Protein AF-A0A183HKM1-F1 (afdb_monomer_lite)

Sequence (120 aa):
MVFGRLPSFLNDASTDVKKMFRVIMYNRTMNYDVKKQELSKLAEQILNKKQLTDFKRYLEERERREREFKEKVNNLSPAAKEAYEKLQRLKAERAKIMEEMTDDVRKELRQLFRKSKKRE

Organism: NCBI:txid387005

Radius of gyration: 18.63 Å; chains: 1; bounding box: 37×46×39 Å

pLDDT: mean 86.29, std 12.67, range [30.11, 97.12]

Secondary structure (DSSP, 8-state):
---PPPPGGGTTS-HHHHHHHHHHHH-SSS-HHHHHHHHHHHHHHH--HHHHHHHHHHHHHHHHHHHHHHHHHHTS-HHHHHHHHHHHHHHHHHHHHHHHS-HHHHHHHHHHTS------

Foldseek 3Di:
DPPPPQQPLCPPPDPVLSVLLCCLVVPPVDDDVVSVVVNLVSCVVPGDPVSNVSVVVVVVVVVVVVVVVVVVLVPDDPVVVVVVVVVVVVVVVVVVVLVPDDPVVVVVVVVVPPPPPPPD

Structure (mmCIF, N/CA/C/O backbone):
data_AF-A0A183HKM1-F1
#
_entry.id   AF-A0A183HKM1-F1
#
loop_
_atom_site.group_PDB
_atom_site.id
_atom_site.type_symbol
_atom_site.label_atom_id
_atom_site.label_alt_id
_atom_site.label_comp_id
_atom_site.label_asym_id
_atom_site.label_entity_id
_atom_site.label_seq_id
_atom_site.pdbx_PDB_ins_code
_atom_site.Cartn_x
_atom_site.Cartn_y
_atom_site.Cartn_z
_atom_site.occupancy
_atom_site.B_iso_or_equiv
_atom_site.auth_seq_id
_atom_site.auth_comp_id
_atom_site.auth_asym_id
_atom_site.auth_atom_id
_atom_site.pdbx_PDB_model_num
ATOM 1 N N . MET A 1 1 ? 0.020 -15.406 -0.049 1.00 33.03 1 MET A N 1
ATOM 2 C CA . MET A 1 1 ? 0.011 -13.936 0.100 1.00 33.03 1 MET A CA 1
ATOM 3 C C . MET A 1 1 ? 0.561 -13.636 1.473 1.00 33.03 1 MET A C 1
ATOM 5 O O . MET A 1 1 ? -0.024 -14.096 2.443 1.00 33.03 1 MET A O 1
ATOM 9 N N . VAL A 1 2 ? 1.699 -12.949 1.560 1.00 30.11 2 VAL A N 1
ATOM 10 C CA . VAL A 1 2 ? 2.136 -12.374 2.835 1.00 30.11 2 VAL A CA 1
ATOM 11 C C . VAL A 1 2 ? 1.148 -11.247 3.103 1.00 30.11 2 VAL A C 1
ATOM 13 O O . VAL A 1 2 ? 1.205 -10.210 2.446 1.00 30.11 2 VAL A O 1
ATOM 16 N N . PHE A 1 3 ? 0.149 -11.499 3.946 1.00 41.25 3 PHE A N 1
ATOM 17 C CA . PHE A 1 3 ? -0.706 -10.434 4.450 1.00 41.25 3 PHE A CA 1
ATOM 18 C C . PHE A 1 3 ? 0.238 -9.457 5.149 1.00 41.25 3 PHE A C 1
ATOM 20 O O . PHE A 1 3 ? 0.842 -9.809 6.161 1.00 41.25 3 PHE A O 1
ATOM 27 N N . GLY A 1 4 ? 0.471 -8.293 4.537 1.00 55.88 4 GLY A N 1
ATOM 28 C CA . GLY A 1 4 ? 1.331 -7.273 5.126 1.00 55.88 4 GLY A CA 1
ATOM 29 C C . GLY A 1 4 ? 0.870 -6.995 6.553 1.00 55.88 4 GLY A C 1
ATOM 30 O O . GLY A 1 4 ? -0.333 -7.039 6.827 1.00 55.88 4 GLY A O 1
ATOM 31 N N . ARG A 1 5 ? 1.821 -6.759 7.467 1.00 67.19 5 ARG A N 1
ATOM 32 C CA . ARG A 1 5 ? 1.490 -6.328 8.831 1.00 67.19 5 ARG A CA 1
ATOM 33 C C . ARG A 1 5 ? 0.466 -5.194 8.745 1.00 67.19 5 ARG A C 1
ATOM 35 O O . ARG A 1 5 ? 0.651 -4.255 7.968 1.00 67.19 5 ARG A O 1
ATOM 42 N N . LEU A 1 6 ? -0.618 -5.325 9.511 1.00 76.62 6 LEU A N 1
ATOM 43 C CA . LEU A 1 6 ? -1.596 -4.254 9.672 1.00 76.62 6 LEU A CA 1
ATOM 44 C C . LEU A 1 6 ? -0.866 -2.986 10.149 1.00 76.62 6 LEU A C 1
ATOM 46 O O . LEU A 1 6 ? 0.093 -3.103 10.917 1.00 76.62 6 LEU A O 1
ATOM 50 N N . PRO A 1 7 ? -1.287 -1.792 9.703 1.00 85.25 7 PRO A N 1
ATOM 51 C CA . PRO A 1 7 ? -0.760 -0.544 10.237 1.00 85.25 7 PRO A CA 1
ATOM 52 C C . PRO A 1 7 ? -0.893 -0.478 11.760 1.00 85.25 7 PRO A C 1
ATOM 54 O O . PRO A 1 7 ? -1.878 -0.957 12.323 1.00 85.25 7 PRO A O 1
ATOM 57 N N . SER A 1 8 ? 0.083 0.147 12.415 1.00 86.56 8 SER A N 1
ATOM 58 C CA . SER A 1 8 ? 0.186 0.193 13.878 1.00 86.56 8 SER A CA 1
ATOM 59 C C . SER A 1 8 ? -1.032 0.815 14.563 1.00 86.56 8 SER A C 1
ATOM 61 O O . SER A 1 8 ? -1.413 0.349 15.633 1.00 86.56 8 SER A O 1
ATOM 63 N N . PHE A 1 9 ? -1.696 1.788 13.925 1.00 90.25 9 PHE A N 1
ATOM 64 C CA . PHE A 1 9 ? -2.914 2.423 14.451 1.00 90.25 9 PHE A CA 1
ATOM 65 C C . PHE A 1 9 ? -4.092 1.444 14.625 1.00 90.25 9 PHE A C 1
ATOM 67 O O . PHE A 1 9 ? -5.058 1.751 15.320 1.00 90.25 9 PHE A O 1
ATOM 74 N N . LEU A 1 10 ? -4.013 0.251 14.022 1.00 91.12 10 LEU A N 1
ATOM 75 C CA . LEU A 1 10 ? -5.004 -0.814 14.158 1.00 91.12 10 LEU A CA 1
ATOM 76 C C . LEU A 1 10 ? -4.576 -1.930 15.109 1.00 91.12 10 LEU A C 1
ATOM 78 O O . LEU A 1 10 ? -5.333 -2.884 15.241 1.00 91.12 10 LEU A O 1
ATOM 82 N N . ASN A 1 11 ? -3.411 -1.877 15.760 1.00 87.19 11 ASN A N 1
ATOM 83 C CA . ASN A 1 11 ? -2.940 -2.987 16.603 1.00 87.19 11 ASN A CA 1
ATOM 84 C C . ASN A 1 11 ? -3.968 -3.362 17.685 1.00 87.19 11 ASN A C 1
ATOM 86 O O . ASN A 1 11 ? -4.377 -4.526 17.765 1.00 87.19 11 ASN A O 1
ATOM 90 N N . ASP A 1 12 ? -4.475 -2.349 18.389 1.00 86.44 12 ASP A N 1
ATOM 91 C CA . ASP A 1 12 ? -5.423 -2.483 19.503 1.00 86.44 12 ASP A CA 1
ATOM 92 C C . ASP A 1 12 ? -6.899 -2.466 19.049 1.00 86.44 12 ASP A C 1
ATOM 94 O O . ASP A 1 12 ? -7.812 -2.500 19.868 1.00 86.44 12 ASP A O 1
ATOM 98 N N . ALA A 1 13 ? -7.165 -2.388 17.740 1.00 88.19 13 ALA A N 1
ATOM 99 C CA . ALA A 1 13 ? -8.528 -2.359 17.213 1.00 88.19 13 ALA A CA 1
ATOM 100 C C . ALA A 1 13 ? -9.179 -3.756 17.215 1.00 88.19 13 ALA A C 1
ATOM 102 O O . ALA A 1 13 ? -8.498 -4.782 17.071 1.00 88.19 13 ALA A O 1
ATOM 103 N N . SER A 1 14 ? -10.511 -3.797 17.311 1.00 90.88 14 SER A N 1
ATOM 104 C CA . SER A 1 14 ? -11.275 -5.043 17.196 1.00 90.88 14 SER A CA 1
ATOM 105 C C . SER A 1 14 ? -11.095 -5.684 15.814 1.00 90.88 14 SER A C 1
ATOM 107 O O . SER A 1 14 ? -10.710 -5.034 14.834 1.00 90.88 14 SER A O 1
ATOM 109 N N . THR A 1 15 ? -11.370 -6.985 15.714 1.00 89.25 15 THR A N 1
ATOM 110 C CA . THR A 1 15 ? -11.265 -7.711 14.440 1.00 89.25 15 THR A CA 1
ATOM 111 C C . THR A 1 15 ? -12.179 -7.118 13.366 1.00 89.25 15 THR A C 1
ATOM 113 O O . THR A 1 15 ? -11.787 -7.078 12.199 1.00 89.25 15 THR A O 1
ATOM 116 N N . ASP A 1 16 ? -13.350 -6.609 13.742 1.00 91.31 16 ASP A N 1
ATOM 117 C CA . ASP A 1 16 ? -14.296 -6.022 12.791 1.00 91.31 16 ASP A CA 1
ATOM 118 C C . ASP A 1 16 ? -13.820 -4.665 12.273 1.00 91.31 16 ASP A C 1
ATOM 120 O O . ASP A 1 16 ? -13.794 -4.457 11.060 1.00 91.31 16 ASP A O 1
ATOM 124 N N . VAL A 1 17 ? -13.288 -3.804 13.149 1.00 90.44 17 VAL A N 1
ATOM 125 C CA . VAL A 1 17 ? -12.633 -2.552 12.732 1.00 90.44 17 VAL A CA 1
ATOM 126 C C . VAL A 1 17 ? -11.464 -2.860 11.789 1.00 90.44 17 VAL A C 1
ATOM 128 O O . VAL A 1 17 ? -11.373 -2.302 10.696 1.00 90.44 17 VAL A O 1
ATOM 131 N N . LYS A 1 18 ? -10.603 -3.829 12.135 1.00 91.38 18 LYS A N 1
ATOM 132 C CA . LYS A 1 18 ? -9.500 -4.276 11.261 1.00 91.38 18 LYS A CA 1
ATOM 133 C C . LYS A 1 18 ? -9.998 -4.733 9.886 1.00 91.38 18 LYS A C 1
ATOM 135 O O . LYS A 1 18 ? -9.346 -4.441 8.882 1.00 91.38 18 LYS A O 1
ATOM 140 N N . LYS A 1 19 ? -11.121 -5.457 9.813 1.00 91.00 19 LYS A N 1
ATOM 141 C CA . LYS A 1 19 ? -11.721 -5.894 8.541 1.00 91.00 19 LYS A CA 1
ATOM 142 C C . LYS A 1 19 ? -12.200 -4.705 7.707 1.00 91.00 19 LYS A C 1
ATOM 144 O O . LYS A 1 19 ? -11.870 -4.670 6.525 1.00 91.00 19 LYS A O 1
ATOM 149 N N . MET A 1 20 ? -12.888 -3.729 8.305 1.00 91.75 20 MET A N 1
ATOM 150 C CA . MET A 1 20 ? -13.370 -2.531 7.599 1.00 91.75 20 MET A CA 1
ATOM 151 C C . MET A 1 20 ? -12.223 -1.789 6.901 1.00 91.75 20 MET A C 1
ATOM 153 O O . MET A 1 20 ? -12.263 -1.564 5.692 1.00 91.75 20 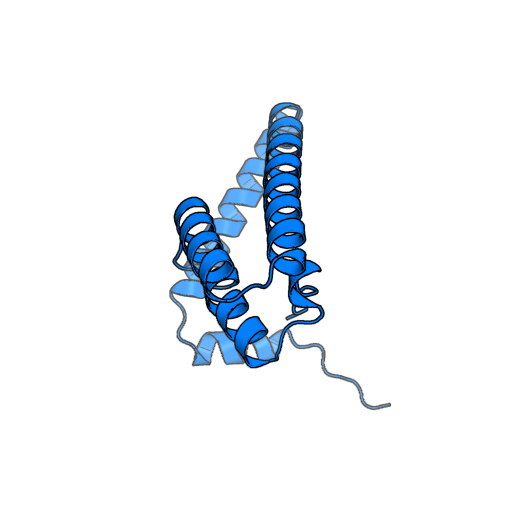MET A O 1
ATOM 157 N N . PHE A 1 21 ? -11.133 -1.520 7.626 1.00 91.94 21 PHE A N 1
ATOM 158 C CA . PHE A 1 21 ? -9.950 -0.879 7.046 1.00 91.94 21 PHE A CA 1
ATOM 159 C C . PHE A 1 21 ? -9.297 -1.722 5.943 1.00 91.94 21 PHE A C 1
ATOM 161 O O . PHE A 1 21 ? -8.868 -1.185 4.919 1.00 91.94 21 PHE A O 1
ATOM 168 N N . ARG A 1 22 ? -9.228 -3.050 6.112 1.00 89.31 22 ARG A N 1
ATOM 169 C CA . ARG A 1 22 ? -8.648 -3.947 5.100 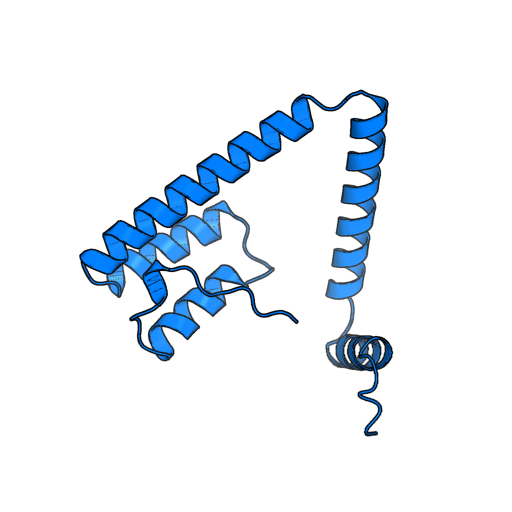1.00 89.31 22 ARG A CA 1
ATOM 170 C C . ARG A 1 22 ? -9.401 -3.901 3.779 1.00 89.31 22 ARG A C 1
ATOM 172 O O . ARG A 1 22 ? -8.743 -3.913 2.740 1.00 89.31 22 ARG A O 1
ATOM 179 N N . VAL A 1 23 ? -10.733 -3.857 3.813 1.00 90.50 23 VAL A N 1
ATOM 180 C CA . VAL A 1 23 ? -11.556 -3.790 2.596 1.00 90.50 23 VAL A CA 1
ATOM 181 C C . VAL A 1 23 ? -11.137 -2.589 1.751 1.00 90.50 23 VAL A C 1
ATOM 183 O O . VAL A 1 23 ? -10.854 -2.756 0.570 1.00 90.50 23 VAL A O 1
ATOM 186 N N . ILE A 1 24 ? -10.973 -1.417 2.368 1.00 90.56 24 ILE A N 1
ATOM 187 C CA . ILE A 1 24 ? -10.577 -0.191 1.663 1.00 90.56 24 ILE A CA 1
ATOM 188 C C . ILE A 1 24 ? -9.109 -0.259 1.207 1.00 90.56 24 ILE A C 1
ATOM 190 O O . ILE A 1 24 ? -8.795 -0.009 0.042 1.00 90.56 24 ILE A O 1
ATOM 194 N N . MET A 1 25 ? -8.186 -0.654 2.094 1.00 87.88 25 MET A N 1
ATOM 195 C CA . MET A 1 25 ? -6.748 -0.694 1.783 1.00 87.88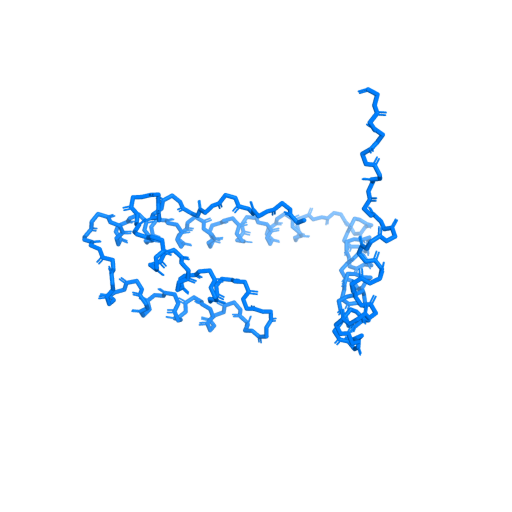 25 MET A CA 1
ATOM 196 C C . MET A 1 25 ? -6.420 -1.633 0.615 1.00 87.88 25 MET A C 1
ATOM 198 O O . MET A 1 25 ? -5.616 -1.289 -0.262 1.00 87.88 25 MET A O 1
ATOM 202 N N . TYR A 1 26 ? -7.044 -2.813 0.593 1.00 85.00 26 TYR A N 1
ATOM 203 C CA . TYR A 1 26 ? -6.779 -3.851 -0.401 1.00 85.00 26 TYR A CA 1
ATOM 204 C C . TYR A 1 26 ? -7.705 -3.804 -1.614 1.00 85.00 26 TYR A C 1
ATOM 206 O O . TYR A 1 26 ? -7.501 -4.600 -2.534 1.00 85.00 26 TYR A O 1
ATOM 214 N N . ASN A 1 27 ? -8.664 -2.873 -1.663 1.00 84.00 27 ASN A N 1
ATOM 215 C CA . ASN A 1 27 ? -9.495 -2.697 -2.843 1.00 84.00 27 ASN A CA 1
ATOM 216 C C . ASN A 1 27 ? -8.610 -2.360 -4.053 1.00 84.00 27 ASN A C 1
ATOM 218 O O . ASN A 1 27 ? -7.863 -1.387 -4.033 1.00 84.00 27 ASN A O 1
ATOM 222 N N . ARG A 1 28 ? -8.635 -3.185 -5.097 1.00 76.94 28 ARG A N 1
ATOM 223 C CA . ARG A 1 28 ? -7.767 -2.995 -6.268 1.00 76.94 28 ARG A CA 1
ATOM 224 C C . ARG A 1 28 ? -8.325 -1.997 -7.276 1.00 76.94 28 ARG A C 1
ATOM 226 O O . ARG A 1 28 ? -7.545 -1.494 -8.071 1.00 76.94 28 ARG A O 1
ATOM 233 N N . THR A 1 29 ? -9.620 -1.700 -7.216 1.00 79.69 29 THR A N 1
ATOM 234 C CA . THR A 1 29 ? -10.295 -0.814 -8.174 1.00 79.69 29 THR A CA 1
ATOM 235 C C . THR A 1 29 ? -10.219 0.658 -7.768 1.00 79.69 29 THR A C 1
ATOM 237 O O . THR A 1 29 ? -10.389 1.540 -8.601 1.00 79.69 29 THR A O 1
ATOM 240 N N . MET A 1 30 ? -9.926 0.949 -6.496 1.00 79.19 30 MET A N 1
ATOM 241 C CA . MET A 1 30 ? -9.819 2.320 -5.996 1.00 79.19 30 MET A CA 1
ATOM 242 C C . MET A 1 30 ? -8.416 2.893 -6.215 1.00 79.19 30 MET A C 1
ATOM 244 O O . MET A 1 30 ? -7.411 2.271 -5.845 1.00 79.19 30 MET A O 1
ATOM 248 N N . ASN A 1 31 ? -8.358 4.119 -6.737 1.00 83.94 31 ASN A N 1
ATOM 249 C CA . ASN A 1 31 ? -7.121 4.892 -6.811 1.00 83.94 31 ASN A CA 1
ATOM 250 C C . ASN A 1 31 ? -6.658 5.349 -5.408 1.00 83.94 31 ASN A C 1
ATOM 252 O O . ASN A 1 31 ? -7.356 5.177 -4.404 1.00 83.94 31 ASN A O 1
ATOM 256 N N . TYR A 1 32 ? -5.447 5.901 -5.329 1.00 81.69 32 TYR A N 1
ATOM 257 C CA . TYR A 1 32 ? -4.841 6.282 -4.053 1.00 81.69 32 TYR A CA 1
ATOM 258 C C . TYR A 1 32 ? -5.616 7.386 -3.318 1.00 81.69 32 TYR A C 1
ATOM 260 O O . TYR A 1 32 ? -5.860 7.248 -2.119 1.00 81.69 32 TYR A O 1
ATOM 268 N N . ASP A 1 33 ? -6.042 8.435 -4.022 1.00 84.38 33 ASP A N 1
ATOM 269 C CA . ASP A 1 33 ? -6.707 9.588 -3.407 1.00 84.38 33 ASP A CA 1
ATOM 270 C C . ASP A 1 33 ? -8.080 9.221 -2.846 1.00 84.38 33 ASP A C 1
ATOM 272 O O . ASP A 1 33 ? -8.399 9.557 -1.705 1.00 84.38 33 ASP A O 1
ATOM 276 N N . VAL A 1 34 ? -8.855 8.437 -3.598 1.00 88.88 34 VAL A N 1
ATOM 277 C CA . VAL A 1 34 ? -10.152 7.925 -3.145 1.00 88.88 34 VAL A CA 1
ATOM 278 C C . VAL A 1 34 ? -9.956 7.005 -1.940 1.00 88.88 34 VAL A C 1
ATOM 280 O O . VAL A 1 34 ? -10.667 7.136 -0.948 1.00 88.88 34 VAL A O 1
ATOM 283 N N . LYS A 1 35 ? -8.945 6.121 -1.948 1.00 89.06 35 LYS A N 1
ATOM 284 C CA . LYS A 1 35 ? -8.622 5.311 -0.759 1.00 89.06 35 LYS A CA 1
ATOM 285 C C . LYS A 1 35 ? -8.275 6.169 0.444 1.00 89.06 35 LYS A C 1
ATOM 287 O O . LYS A 1 35 ? -8.732 5.865 1.539 1.00 89.06 35 LYS A O 1
ATOM 292 N N . LYS A 1 36 ? -7.451 7.203 0.266 1.00 88.62 36 LYS A N 1
ATOM 293 C CA . LYS A 1 36 ? -7.069 8.114 1.347 1.00 88.62 36 LYS A CA 1
ATOM 294 C C . LYS A 1 36 ? -8.310 8.782 1.938 1.00 88.62 36 LYS A C 1
ATOM 296 O O . LYS A 1 36 ? -8.462 8.773 3.154 1.00 88.62 36 LYS A O 1
ATOM 301 N N . GLN A 1 37 ? -9.209 9.292 1.096 1.00 92.69 37 GLN A N 1
ATOM 302 C CA . GLN A 1 37 ? -10.462 9.909 1.537 1.00 92.69 37 GLN A CA 1
ATOM 303 C C . GLN A 1 37 ? -11.351 8.928 2.309 1.00 92.69 37 GLN A C 1
ATOM 305 O O . GLN A 1 37 ? -11.772 9.239 3.419 1.00 92.69 37 GLN A O 1
ATOM 310 N N . GLU A 1 38 ? -11.595 7.736 1.766 1.00 93.62 38 GLU A N 1
ATOM 311 C CA . GLU A 1 38 ? -12.448 6.731 2.411 1.00 93.62 38 GLU A CA 1
ATOM 312 C C . GLU A 1 38 ? -11.841 6.205 3.722 1.00 93.62 38 GLU A C 1
ATOM 314 O O . GLU A 1 38 ? -12.552 6.020 4.708 1.00 93.62 38 GLU A O 1
ATOM 319 N N . LEU A 1 39 ? -10.515 6.038 3.784 1.00 93.00 39 LEU A N 1
ATOM 320 C CA . LEU A 1 39 ? -9.818 5.690 5.025 1.00 93.00 39 LEU A CA 1
ATOM 321 C C . LEU A 1 39 ? -9.926 6.798 6.074 1.00 93.00 39 LEU A C 1
ATOM 323 O O . LEU A 1 39 ? -10.122 6.482 7.243 1.00 93.00 39 LEU A O 1
ATOM 327 N N . SER A 1 40 ? -9.802 8.067 5.675 1.00 93.12 40 SER A N 1
ATOM 328 C CA . SER A 1 40 ? -9.946 9.201 6.591 1.00 93.12 40 SER A CA 1
ATOM 329 C C . SER A 1 40 ? -11.363 9.311 7.143 1.00 93.12 40 SER A C 1
ATOM 331 O O . SER A 1 40 ? -11.521 9.429 8.354 1.00 93.12 40 SER A O 1
ATOM 333 N N . LYS A 1 41 ? -12.386 9.181 6.288 1.00 95.31 41 LYS A N 1
ATOM 334 C CA . LYS A 1 41 ? -13.792 9.159 6.724 1.00 95.31 41 LYS A CA 1
ATOM 335 C C . LYS A 1 41 ? -14.047 8.027 7.717 1.00 95.31 41 LYS A C 1
ATOM 337 O O . LYS A 1 41 ? -14.590 8.262 8.791 1.00 95.31 41 LYS A O 1
ATOM 342 N N . LEU A 1 42 ? -13.609 6.809 7.382 1.00 94.25 42 LEU A N 1
ATOM 343 C CA . LEU A 1 42 ? -13.757 5.654 8.263 1.00 94.25 42 LEU A CA 1
ATOM 344 C C . LEU A 1 42 ? -13.040 5.888 9.598 1.00 94.25 42 LEU A C 1
ATOM 346 O O . LEU A 1 42 ? -13.598 5.608 10.655 1.00 94.25 42 LEU A O 1
ATOM 350 N N . ALA A 1 43 ? -11.818 6.423 9.556 1.00 93.50 43 ALA A N 1
ATOM 351 C CA . ALA A 1 43 ? -11.032 6.718 10.742 1.00 93.50 43 ALA A CA 1
ATOM 352 C C . ALA A 1 43 ? -11.752 7.677 11.690 1.00 93.50 43 ALA A C 1
ATOM 354 O O . ALA A 1 43 ? -11.874 7.363 12.871 1.00 93.50 43 ALA A O 1
ATOM 355 N N . GLU A 1 44 ? -12.271 8.793 11.181 1.00 93.75 44 GLU A N 1
ATOM 356 C CA . GLU A 1 44 ? -13.004 9.785 11.977 1.00 93.75 44 GLU A CA 1
ATOM 357 C C . GLU A 1 44 ? -14.274 9.222 12.624 1.00 93.75 44 GLU A C 1
ATOM 359 O O . GLU A 1 44 ? -14.644 9.654 13.713 1.00 93.75 44 GLU A O 1
ATOM 364 N N . GLN A 1 45 ? -14.912 8.234 11.994 1.00 93.56 45 GLN A N 1
ATOM 365 C CA . GLN A 1 45 ? -16.136 7.621 12.506 1.00 93.56 45 GLN A CA 1
ATOM 366 C C . GLN A 1 45 ? -15.893 6.592 13.615 1.00 93.56 45 GLN A C 1
ATOM 368 O O . GLN A 1 45 ? -16.694 6.511 14.544 1.00 93.56 45 GLN A O 1
ATOM 373 N N . ILE A 1 46 ? -14.842 5.768 13.505 1.00 93.75 46 ILE A N 1
ATOM 374 C CA . ILE A 1 46 ? -14.721 4.552 14.335 1.00 93.75 46 ILE A CA 1
ATOM 375 C C . ILE A 1 46 ? -13.472 4.490 15.211 1.00 93.75 46 ILE A C 1
ATOM 377 O O . ILE A 1 46 ? -13.410 3.651 16.110 1.00 93.75 46 ILE A O 1
ATOM 381 N N . LEU A 1 47 ? -12.456 5.317 14.951 1.00 92.62 47 LEU A N 1
ATOM 382 C CA . LEU A 1 47 ? -11.228 5.300 15.742 1.00 92.62 47 LEU A CA 1
ATOM 383 C C . LEU A 1 47 ? -11.343 6.212 16.961 1.00 92.62 47 LEU A C 1
ATOM 385 O O . LEU A 1 47 ? -11.887 7.313 16.908 1.00 92.62 47 LEU A O 1
ATOM 389 N N . ASN A 1 48 ? -10.752 5.774 18.070 1.00 92.12 48 ASN A N 1
ATOM 390 C CA . ASN A 1 48 ? -10.608 6.627 19.245 1.00 92.12 48 ASN A CA 1
ATOM 391 C C . ASN A 1 48 ? -9.499 7.679 19.048 1.00 92.12 48 ASN A C 1
ATOM 393 O O . ASN A 1 48 ? -8.698 7.607 18.116 1.00 92.12 48 ASN A O 1
ATOM 397 N N . LYS A 1 49 ? -9.399 8.641 19.973 1.00 91.06 49 LYS A N 1
ATOM 398 C CA . LYS A 1 49 ? -8.438 9.755 19.887 1.00 91.06 49 LYS A CA 1
ATOM 399 C C . LYS A 1 49 ? -6.980 9.302 19.705 1.00 91.06 49 LYS A C 1
ATOM 401 O O . LYS A 1 49 ? -6.276 9.878 18.882 1.00 91.06 49 LYS A O 1
ATOM 406 N N . LYS A 1 50 ? -6.535 8.262 20.426 1.00 91.19 50 LYS A N 1
ATOM 407 C CA . LYS A 1 50 ? -5.170 7.713 20.305 1.00 91.19 50 LYS A CA 1
ATOM 408 C C . LYS A 1 50 ? -4.950 7.118 18.911 1.00 91.19 50 LYS A C 1
ATOM 410 O O . LYS A 1 50 ? -3.985 7.462 18.235 1.00 91.19 50 LYS A O 1
ATOM 415 N N . GLN A 1 51 ? -5.879 6.278 18.460 1.00 91.75 51 GLN A N 1
ATOM 416 C CA . GLN A 1 51 ? -5.827 5.641 17.144 1.00 91.75 51 GLN A CA 1
ATOM 417 C C . GLN A 1 51 ? -5.891 6.661 16.000 1.00 91.75 51 GLN A C 1
ATOM 419 O O . GLN A 1 51 ? -5.199 6.492 15.002 1.00 91.75 51 GLN A O 1
ATOM 424 N N . LEU A 1 52 ? -6.670 7.737 16.145 1.00 93.12 52 LEU A N 1
ATOM 425 C CA . LEU A 1 52 ? -6.726 8.839 15.183 1.00 93.12 52 LEU A CA 1
ATOM 426 C C . LEU A 1 52 ? -5.386 9.568 15.058 1.00 93.12 52 LEU A C 1
ATOM 428 O O . LEU A 1 52 ? -4.962 9.882 13.947 1.00 93.12 52 LEU A O 1
ATOM 432 N N . THR A 1 53 ? -4.697 9.823 16.173 1.00 92.81 53 THR A N 1
ATOM 433 C CA . THR A 1 53 ? -3.350 10.411 16.148 1.00 92.81 53 THR A CA 1
ATOM 434 C C . THR A 1 53 ? -2.364 9.502 15.412 1.00 92.81 53 THR A C 1
ATOM 436 O O . THR A 1 53 ? -1.621 9.973 14.549 1.00 92.81 53 THR A O 1
ATOM 439 N N . ASP A 1 54 ? -2.394 8.199 15.692 1.00 92.88 54 ASP A N 1
ATOM 440 C CA . ASP A 1 54 ? -1.531 7.227 15.015 1.00 92.88 54 ASP A CA 1
ATOM 441 C C . ASP A 1 54 ? -1.890 7.073 13.527 1.00 92.88 54 ASP A C 1
ATOM 443 O O . ASP A 1 54 ? -1.007 6.908 12.684 1.00 92.88 54 ASP A O 1
ATOM 447 N N . PHE A 1 55 ? -3.175 7.178 13.178 1.00 93.31 55 PHE A N 1
ATOM 448 C CA . PHE A 1 55 ? -3.649 7.161 11.795 1.00 93.31 55 PHE A CA 1
ATOM 449 C C . PHE A 1 55 ? -3.136 8.366 10.998 1.00 93.31 55 PHE A C 1
ATOM 451 O O . PHE A 1 55 ? -2.644 8.198 9.881 1.00 93.31 55 PHE A O 1
ATOM 458 N N . LYS A 1 56 ? -3.181 9.574 11.575 1.00 92.31 56 LYS A N 1
ATOM 459 C CA . LYS A 1 56 ? -2.629 10.780 10.936 1.00 92.31 56 LYS A CA 1
ATOM 460 C C . LYS A 1 56 ? -1.131 10.636 10.672 1.00 92.31 56 LYS A C 1
ATOM 462 O O . LYS A 1 56 ? -0.692 10.840 9.543 1.00 92.31 56 LYS A O 1
ATOM 467 N N . ARG A 1 57 ? -0.370 10.157 11.664 1.00 92.75 57 ARG A N 1
ATOM 468 C CA . ARG A 1 57 ? 1.063 9.860 11.501 1.00 92.75 57 ARG A CA 1
ATOM 469 C C . ARG A 1 57 ? 1.315 8.829 10.402 1.00 92.75 57 ARG A C 1
ATOM 471 O O . ARG A 1 57 ? 2.229 8.983 9.599 1.00 92.75 57 ARG A O 1
ATOM 478 N N . TYR A 1 58 ? 0.489 7.785 10.341 1.00 91.00 58 TYR A N 1
ATOM 479 C CA . TYR A 1 58 ? 0.567 6.785 9.282 1.00 91.00 58 TYR A CA 1
ATOM 480 C C . TYR A 1 58 ? 0.377 7.405 7.888 1.00 91.00 58 TYR A C 1
ATOM 482 O O . TYR A 1 58 ? 1.131 7.067 6.974 1.00 91.00 58 TYR A O 1
ATOM 490 N N . LEU A 1 59 ? -0.590 8.314 7.712 1.00 90.31 59 LEU A N 1
ATOM 491 C CA . LEU A 1 59 ? -0.791 9.012 6.439 1.00 90.31 59 LEU A CA 1
ATOM 492 C C . LEU A 1 59 ? 0.408 9.897 6.075 1.00 90.31 59 LEU A C 1
ATOM 494 O O . LEU A 1 59 ? 0.901 9.812 4.951 1.00 90.31 59 LEU A O 1
ATOM 498 N N . GLU A 1 60 ? 0.924 10.677 7.023 1.00 91.38 60 GLU A N 1
ATOM 499 C CA . GLU A 1 60 ? 2.099 11.533 6.813 1.00 91.38 60 GLU A CA 1
ATOM 500 C C . GLU A 1 60 ? 3.337 10.723 6.408 1.00 91.38 60 GLU A C 1
ATOM 502 O O . GLU A 1 60 ? 4.029 11.067 5.448 1.00 91.38 60 GLU A O 1
ATOM 507 N N . GLU A 1 61 ? 3.603 9.602 7.085 1.00 90.38 61 GLU A N 1
ATOM 508 C CA . GLU A 1 61 ? 4.706 8.712 6.719 1.00 90.38 61 GLU A CA 1
ATOM 509 C C . GLU A 1 61 ? 4.532 8.115 5.322 1.00 90.38 61 GLU A C 1
ATOM 511 O O . GLU A 1 61 ? 5.514 7.942 4.596 1.00 90.38 61 GLU A O 1
ATOM 516 N N . ARG A 1 62 ? 3.300 7.768 4.936 1.00 88.25 62 ARG A N 1
ATOM 517 C CA . ARG A 1 62 ? 3.006 7.217 3.608 1.00 88.25 62 ARG A CA 1
ATOM 518 C C . ARG A 1 62 ? 3.279 8.246 2.522 1.00 88.25 62 ARG A C 1
ATOM 520 O O . ARG A 1 62 ? 3.969 7.916 1.561 1.00 88.25 62 ARG A O 1
ATOM 527 N N . GLU A 1 63 ? 2.818 9.477 2.711 1.00 89.31 63 GLU A N 1
ATOM 528 C CA . GLU A 1 63 ? 3.102 10.577 1.791 1.00 89.31 63 GLU A CA 1
ATOM 529 C C . GLU A 1 63 ? 4.594 10.891 1.716 1.00 89.31 63 GLU A C 1
ATOM 531 O O . GLU A 1 63 ? 5.129 11.081 0.625 1.00 89.31 63 GLU A O 1
ATOM 536 N N . ARG A 1 64 ? 5.291 10.906 2.859 1.00 92.12 64 ARG A N 1
ATOM 537 C CA . ARG A 1 64 ? 6.737 11.142 2.889 1.00 92.12 64 ARG A CA 1
ATOM 538 C C . ARG A 1 64 ? 7.484 10.078 2.089 1.00 92.12 64 ARG A C 1
ATOM 540 O O . ARG A 1 64 ? 8.258 10.425 1.205 1.00 92.12 64 ARG A O 1
ATOM 547 N N . ARG A 1 65 ? 7.199 8.793 2.332 1.00 89.50 65 ARG A N 1
ATOM 548 C CA . ARG A 1 65 ? 7.813 7.676 1.592 1.00 89.50 65 ARG A CA 1
ATOM 549 C C . ARG A 1 65 ? 7.496 7.728 0.100 1.00 89.50 65 ARG A C 1
ATOM 551 O O . ARG A 1 65 ? 8.342 7.362 -0.708 1.00 89.50 65 ARG A O 1
ATOM 558 N N . GLU A 1 66 ? 6.294 8.161 -0.276 1.00 88.75 66 GLU A N 1
ATOM 559 C CA . GLU A 1 66 ? 5.935 8.337 -1.683 1.00 88.75 66 GLU A CA 1
ATOM 560 C C . GLU A 1 66 ? 6.746 9.463 -2.335 1.00 88.75 66 GL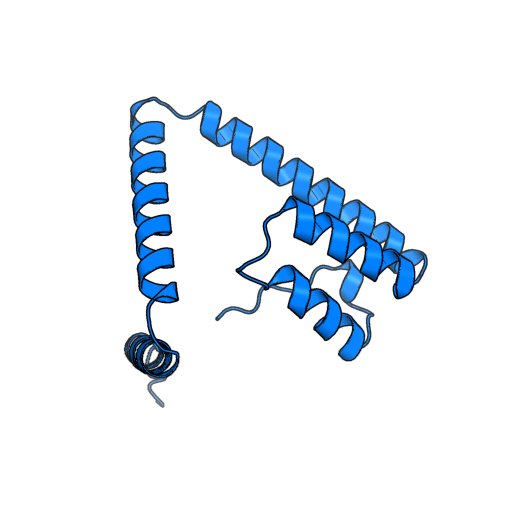U A C 1
ATOM 562 O O . GLU A 1 66 ? 7.285 9.264 -3.424 1.00 88.75 66 GLU A O 1
ATOM 567 N N . ARG A 1 67 ? 6.880 10.616 -1.667 1.00 92.31 67 ARG A N 1
ATOM 568 C CA . ARG A 1 67 ? 7.715 11.730 -2.144 1.00 92.31 67 ARG A CA 1
ATOM 569 C C . ARG A 1 67 ? 9.179 11.314 -2.284 1.00 92.31 67 ARG A C 1
ATOM 571 O O . ARG A 1 67 ? 9.740 11.469 -3.364 1.00 92.31 67 ARG A O 1
ATOM 578 N N . GLU A 1 68 ? 9.751 10.702 -1.248 1.00 94.56 68 GLU A N 1
ATOM 579 C CA . GLU A 1 68 ? 11.126 10.179 -1.259 1.00 94.56 68 GLU A CA 1
ATOM 580 C C . GLU A 1 68 ? 11.340 9.167 -2.397 1.00 94.56 68 GLU A C 1
ATOM 582 O O . GLU A 1 68 ? 12.385 9.142 -3.044 1.00 94.56 68 GLU A O 1
ATOM 587 N N . PHE A 1 69 ? 10.353 8.307 -2.665 1.00 92.00 69 PHE A N 1
ATOM 588 C CA . PHE A 1 69 ? 10.440 7.346 -3.760 1.00 92.00 69 PHE A CA 1
ATOM 589 C C . PHE A 1 69 ? 10.373 8.024 -5.133 1.00 92.00 69 PHE A C 1
ATOM 591 O O . PHE A 1 69 ? 11.168 7.684 -6.007 1.00 92.00 69 PHE A O 1
ATOM 598 N N . LYS A 1 70 ? 9.471 8.996 -5.326 1.00 91.75 70 LYS A N 1
ATOM 599 C CA . LYS A 1 70 ? 9.393 9.787 -6.567 1.00 91.75 70 LYS A CA 1
ATOM 600 C C . LYS A 1 70 ? 10.708 10.509 -6.844 1.00 91.75 70 LYS A C 1
ATOM 602 O O . LYS A 1 70 ? 11.188 10.479 -7.971 1.00 91.75 70 LYS A O 1
ATOM 607 N N . GLU A 1 71 ? 11.318 11.089 -5.818 1.00 95.12 71 GLU A N 1
ATOM 608 C CA . GLU A 1 71 ? 12.623 11.736 -5.932 1.00 95.12 71 GLU A CA 1
ATOM 609 C C . GLU A 1 71 ? 13.720 10.742 -6.340 1.00 95.12 71 GLU A C 1
ATOM 611 O O . GLU A 1 71 ? 14.451 10.989 -7.296 1.00 95.12 71 GLU A O 1
ATOM 616 N N . LYS A 1 72 ? 13.777 9.563 -5.705 1.00 94.44 72 LYS A N 1
ATOM 617 C CA . LYS A 1 72 ? 14.712 8.493 -6.097 1.00 94.44 72 LYS A CA 1
ATOM 618 C C . LYS A 1 72 ? 14.535 8.060 -7.550 1.00 94.44 72 LYS A C 1
ATOM 620 O O . LYS A 1 72 ? 15.529 7.810 -8.219 1.00 94.44 72 LYS A O 1
ATOM 625 N N . VAL A 1 73 ? 13.293 7.974 -8.030 1.00 91.69 73 VAL A N 1
ATOM 626 C CA . VAL A 1 73 ? 12.990 7.648 -9.433 1.00 91.69 73 VAL A CA 1
ATOM 627 C C . VAL A 1 73 ? 13.440 8.769 -10.374 1.00 91.69 73 VAL A C 1
ATOM 629 O O . VAL A 1 73 ? 13.987 8.486 -11.437 1.00 91.69 73 VAL A O 1
ATOM 632 N N . ASN A 1 74 ? 13.249 10.032 -9.990 1.00 92.50 74 ASN A N 1
ATOM 633 C CA . ASN A 1 74 ? 13.682 11.181 -10.787 1.00 92.50 74 ASN A CA 1
ATOM 634 C C . ASN A 1 74 ? 15.209 11.287 -10.879 1.00 92.50 74 ASN A C 1
ATOM 636 O O . ASN A 1 74 ? 15.720 11.671 -11.926 1.00 92.50 74 ASN A O 1
ATOM 640 N N . ASN A 1 75 ? 15.917 10.889 -9.820 1.00 96.44 75 ASN A N 1
ATOM 641 C CA . ASN A 1 75 ? 17.379 10.906 -9.742 1.00 96.44 75 ASN A CA 1
ATOM 642 C C . ASN A 1 75 ? 18.047 9.663 -10.364 1.00 96.44 75 ASN A C 1
ATOM 644 O O . ASN A 1 75 ? 19.259 9.485 -10.233 1.00 96.44 75 ASN A O 1
ATOM 648 N N . LEU A 1 76 ? 17.290 8.778 -11.022 1.00 96.00 76 LEU A N 1
ATOM 649 C CA . LEU A 1 76 ? 17.865 7.644 -11.747 1.00 96.00 76 LEU A CA 1
ATOM 650 C C . LEU A 1 76 ? 18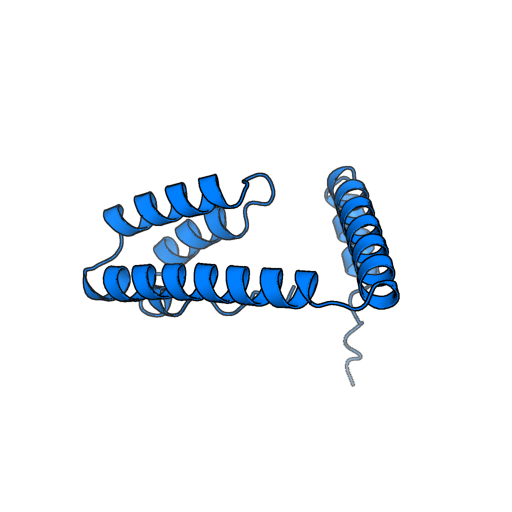.696 8.118 -12.945 1.00 96.00 76 LEU A C 1
ATOM 652 O O . LEU A 1 76 ? 18.335 9.067 -13.641 1.00 96.00 76 LEU A O 1
ATOM 656 N N . SER A 1 77 ? 19.773 7.388 -13.245 1.00 97.12 77 SER A N 1
ATOM 657 C CA . SER A 1 77 ? 20.485 7.557 -14.515 1.00 97.12 77 SER A CA 1
ATOM 658 C C . SER A 1 77 ? 19.563 7.223 -15.701 1.00 97.12 77 SER A C 1
ATOM 660 O O . SER A 1 77 ? 18.625 6.436 -15.535 1.00 97.12 77 SER A O 1
ATOM 662 N N . PRO A 1 78 ? 19.821 7.747 -16.915 1.00 96.81 78 PRO A N 1
ATOM 663 C CA . PRO A 1 78 ? 18.974 7.479 -18.080 1.00 96.81 78 PRO A CA 1
ATOM 664 C C . PRO A 1 78 ? 18.741 5.982 -18.343 1.00 96.81 78 PRO A C 1
ATOM 666 O O . PRO A 1 78 ? 17.598 5.556 -18.499 1.00 96.81 78 PRO A O 1
ATOM 669 N N . ALA A 1 79 ? 19.800 5.166 -18.279 1.00 96.56 79 ALA A N 1
ATOM 670 C CA . ALA A 1 79 ? 19.702 3.715 -18.454 1.00 96.56 79 ALA A CA 1
ATOM 671 C C . ALA A 1 79 ? 18.865 3.040 -17.349 1.00 96.56 79 ALA A C 1
ATOM 673 O O . ALA A 1 79 ? 18.059 2.149 -17.623 1.00 96.56 79 ALA A O 1
ATOM 674 N N . ALA A 1 80 ? 19.012 3.479 -16.093 1.00 96.88 80 ALA A N 1
ATOM 675 C CA . ALA A 1 80 ? 18.220 2.951 -14.985 1.00 96.88 80 ALA A CA 1
ATOM 676 C C . ALA A 1 80 ? 16.744 3.366 -15.084 1.00 96.88 80 ALA A C 1
ATOM 678 O O . ALA A 1 80 ? 15.860 2.570 -14.764 1.00 96.88 80 ALA A O 1
ATOM 679 N N . LYS A 1 81 ? 16.464 4.583 -15.564 1.00 95.50 81 LYS A N 1
ATOM 680 C CA . LYS A 1 81 ? 15.105 5.076 -15.799 1.00 95.50 81 LYS A CA 1
ATOM 681 C C . LYS A 1 81 ? 14.411 4.288 -16.908 1.00 95.50 81 LYS A C 1
ATOM 683 O O . LYS A 1 81 ? 13.283 3.845 -16.713 1.00 95.50 81 LYS A O 1
ATOM 688 N N . GLU A 1 82 ? 15.107 4.014 -18.011 1.00 96.06 82 GLU A N 1
ATOM 689 C CA . GLU A 1 82 ? 14.588 3.171 -19.093 1.00 96.06 82 GLU A CA 1
ATOM 690 C C . GLU A 1 82 ? 14.256 1.753 -18.595 1.00 96.06 82 GLU A C 1
ATOM 692 O O . GLU A 1 82 ? 13.169 1.226 -18.853 1.00 96.06 82 GLU A O 1
ATOM 697 N N . ALA A 1 83 ? 15.160 1.140 -17.824 1.00 97.12 83 ALA A N 1
ATOM 698 C CA . ALA A 1 83 ? 14.911 -0.161 -17.212 1.00 97.12 83 ALA A CA 1
ATOM 699 C C . ALA A 1 83 ? 13.712 -0.119 -16.246 1.00 97.12 83 ALA A C 1
ATOM 701 O O . ALA A 1 83 ? 12.850 -1.000 -16.289 1.00 97.12 83 ALA A O 1
ATOM 702 N N . TYR A 1 84 ? 13.612 0.918 -15.410 1.00 94.19 84 TYR A N 1
ATOM 703 C CA . TYR A 1 84 ? 12.490 1.108 -14.493 1.00 94.19 84 TYR A CA 1
ATOM 704 C C . TYR A 1 84 ? 11.152 1.227 -15.235 1.00 94.19 84 TYR A 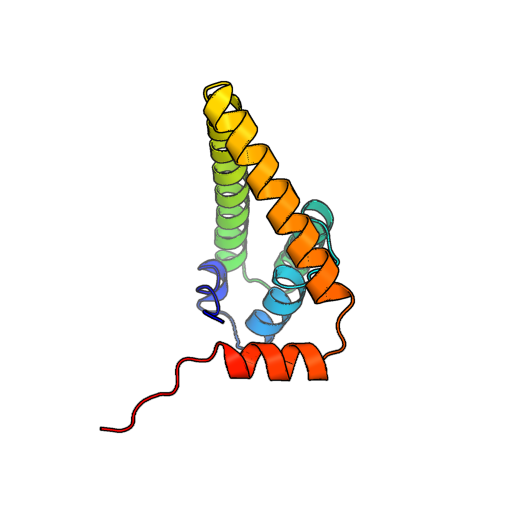C 1
ATOM 706 O O . TYR A 1 84 ? 10.181 0.573 -14.853 1.00 94.19 84 TYR A O 1
ATOM 714 N N . GLU A 1 85 ? 11.093 1.997 -16.321 1.00 95.00 85 GLU A N 1
ATOM 715 C CA . GLU A 1 85 ? 9.889 2.134 -17.144 1.00 95.00 85 GLU A CA 1
ATOM 716 C C . GLU A 1 85 ? 9.471 0.804 -17.783 1.00 95.00 85 GLU A C 1
ATOM 718 O O . GLU A 1 85 ? 8.292 0.444 -17.726 1.00 95.00 85 GLU A O 1
ATOM 723 N N . LYS A 1 86 ? 10.423 0.024 -18.318 1.00 96.19 86 LYS A N 1
ATOM 724 C CA . LYS A 1 86 ? 10.151 -1.331 -18.836 1.00 96.19 86 LYS A CA 1
ATOM 725 C C . LYS A 1 86 ? 9.564 -2.236 -17.750 1.00 96.19 86 LYS A C 1
ATOM 727 O O . LYS A 1 86 ? 8.561 -2.910 -17.984 1.00 96.19 86 LYS A O 1
ATOM 732 N N . LEU A 1 87 ? 10.126 -2.199 -16.540 1.00 95.19 87 LEU A N 1
ATOM 733 C CA . LEU A 1 87 ? 9.604 -2.953 -15.397 1.00 95.19 87 LEU A CA 1
ATOM 734 C C . LEU A 1 87 ? 8.183 -2.515 -15.005 1.00 95.19 87 LEU A C 1
ATOM 736 O O . LEU A 1 87 ? 7.352 -3.369 -14.690 1.00 95.19 87 LEU A O 1
ATOM 740 N N . GLN A 1 88 ? 7.870 -1.214 -15.046 1.00 92.81 88 GLN A N 1
ATOM 741 C CA . GLN A 1 88 ? 6.507 -0.733 -14.781 1.00 92.81 88 GLN A CA 1
ATOM 742 C C . GLN A 1 88 ? 5.511 -1.211 -15.844 1.00 92.81 88 GLN A C 1
ATOM 744 O O . GLN A 1 88 ? 4.415 -1.642 -15.483 1.00 92.81 88 GLN A O 1
ATOM 749 N N . ARG A 1 89 ? 5.890 -1.202 -17.130 1.00 94.44 89 ARG A N 1
ATOM 750 C CA . ARG A 1 89 ? 5.036 -1.705 -18.222 1.00 94.44 89 ARG A CA 1
ATOM 751 C C . ARG A 1 89 ? 4.719 -3.189 -18.048 1.00 94.44 89 ARG A C 1
ATOM 753 O O . ARG A 1 89 ? 3.546 -3.549 -18.019 1.00 94.44 89 ARG A O 1
ATOM 760 N N . LEU A 1 90 ? 5.734 -4.022 -17.808 1.00 94.69 90 LEU A N 1
ATOM 761 C CA . LEU A 1 90 ? 5.549 -5.457 -17.548 1.00 94.69 90 LEU A CA 1
ATOM 762 C C . LEU A 1 90 ? 4.658 -5.714 -16.327 1.00 94.69 90 LEU A C 1
ATOM 764 O O . LEU A 1 90 ? 3.832 -6.626 -16.314 1.00 94.69 90 LEU A O 1
ATOM 768 N N . LYS A 1 91 ? 4.799 -4.897 -15.277 1.00 89.62 91 LYS A N 1
ATOM 769 C CA . LYS A 1 91 ? 3.951 -4.989 -14.086 1.00 89.62 91 LYS A CA 1
ATOM 770 C C . LYS A 1 91 ? 2.488 -4.656 -14.395 1.00 89.62 91 LYS A C 1
ATOM 772 O O . LYS A 1 91 ? 1.608 -5.332 -13.861 1.00 89.62 91 LYS A O 1
ATOM 777 N N . ALA A 1 92 ? 2.234 -3.636 -15.214 1.00 87.81 92 ALA A N 1
ATOM 778 C CA . ALA A 1 92 ? 0.889 -3.250 -15.634 1.00 87.81 92 ALA A CA 1
ATOM 779 C C . ALA A 1 92 ? 0.250 -4.319 -16.531 1.00 87.81 92 ALA A C 1
ATOM 781 O O . ALA A 1 92 ? -0.879 -4.730 -16.281 1.00 87.81 92 ALA A O 1
ATOM 782 N N . GLU A 1 93 ? 0.998 -4.840 -17.503 1.00 91.62 93 GLU A N 1
ATOM 783 C CA . GLU A 1 93 ? 0.553 -5.931 -18.374 1.00 91.62 93 GLU A CA 1
ATOM 784 C C . GLU A 1 93 ? 0.206 -7.184 -17.564 1.00 91.62 93 GLU A C 1
ATOM 786 O O . GLU A 1 93 ? -0.891 -7.730 -17.680 1.00 91.62 93 GLU A O 1
ATOM 791 N N . ARG A 1 94 ? 1.079 -7.573 -16.628 1.00 88.00 94 ARG A N 1
ATOM 792 C CA . ARG A 1 94 ? 0.794 -8.661 -15.687 1.00 88.00 94 ARG A CA 1
ATOM 793 C C . ARG A 1 94 ? -0.476 -8.405 -14.873 1.00 88.00 94 ARG A C 1
ATOM 795 O O . ARG A 1 94 ? -1.211 -9.349 -14.598 1.00 88.00 94 ARG A O 1
ATOM 802 N N . ALA A 1 95 ? -0.716 -7.171 -14.429 1.00 85.00 95 ALA A N 1
ATOM 803 C CA . ALA A 1 95 ? -1.923 -6.837 -13.676 1.00 85.00 95 ALA A CA 1
ATOM 804 C C . ALA A 1 95 ? -3.184 -6.988 -14.537 1.00 85.00 95 ALA A C 1
ATOM 806 O O . ALA A 1 95 ? -4.136 -7.606 -14.069 1.00 85.00 95 ALA A O 1
ATOM 807 N N . LYS A 1 96 ? -3.143 -6.517 -15.790 1.00 88.69 96 LYS A N 1
ATOM 808 C CA . LYS A 1 96 ? -4.232 -6.646 -16.764 1.00 88.69 96 LYS A CA 1
ATOM 809 C C . LYS A 1 96 ? -4.584 -8.110 -17.035 1.00 88.69 96 LYS A C 1
ATOM 811 O O . LYS A 1 96 ? -5.731 -8.499 -16.852 1.00 88.69 96 LYS A O 1
ATOM 816 N N . ILE A 1 97 ? -3.584 -8.942 -17.339 1.00 88.25 97 ILE A N 1
ATOM 817 C CA . ILE A 1 97 ? -3.781 -10.386 -17.550 1.00 88.25 97 ILE A CA 1
ATOM 818 C C . ILE A 1 97 ? -4.454 -11.014 -16.320 1.00 88.25 97 ILE A C 1
ATOM 820 O O . ILE A 1 97 ? -5.410 -11.771 -16.438 1.00 88.25 97 ILE A O 1
ATOM 824 N N . MET A 1 98 ? -3.996 -10.675 -15.110 1.00 82.31 98 MET A N 1
ATOM 825 C CA . MET A 1 98 ? -4.596 -11.199 -13.878 1.00 82.31 98 MET A CA 1
ATOM 826 C C . MET A 1 98 ? -6.028 -10.700 -13.643 1.00 82.31 98 MET A C 1
ATOM 828 O O . MET A 1 98 ? -6.800 -11.418 -13.012 1.00 82.31 98 MET A O 1
ATOM 832 N N . GLU A 1 99 ? -6.382 -9.494 -14.082 1.00 82.81 99 GLU A N 1
ATOM 833 C CA . GLU A 1 99 ? -7.732 -8.932 -13.961 1.00 82.81 99 GLU A CA 1
ATOM 834 C C . GLU A 1 99 ? -8.718 -9.609 -14.919 1.00 82.81 99 GLU A C 1
ATOM 836 O O . GLU A 1 99 ? -9.812 -9.967 -14.491 1.00 82.81 99 GLU A O 1
ATOM 841 N N . GLU A 1 100 ? -8.298 -9.892 -16.151 1.00 87.25 100 GLU A N 1
ATOM 842 C CA . GLU A 1 100 ? -9.116 -10.557 -17.177 1.00 87.25 100 GLU A CA 1
ATOM 843 C C . GLU A 1 100 ? -9.395 -12.042 -16.868 1.00 87.25 100 GLU A C 1
ATOM 845 O O . GLU A 1 100 ? -10.395 -12.597 -17.319 1.00 87.25 100 GLU A O 1
ATOM 850 N N . MET A 1 101 ? -8.548 -12.701 -16.069 1.00 86.19 101 MET A N 1
ATOM 851 C CA . MET A 1 101 ? -8.773 -14.091 -15.655 1.00 86.19 101 MET A CA 1
ATOM 852 C C . MET A 1 101 ? -9.993 -14.253 -14.740 1.00 86.19 101 MET A C 1
ATOM 854 O O . MET A 1 101 ? -10.193 -13.472 -13.806 1.00 86.19 101 MET A O 1
ATOM 858 N N . THR A 1 102 ? -10.709 -15.368 -14.897 1.00 87.44 102 THR A N 1
ATOM 859 C CA . THR A 1 102 ? -11.709 -15.822 -13.922 1.00 87.44 102 THR A CA 1
ATOM 860 C C . THR A 1 102 ? -11.054 -16.253 -12.606 1.00 87.44 102 THR A C 1
ATOM 862 O O . THR A 1 102 ? -9.860 -16.576 -12.538 1.00 87.44 102 THR A O 1
ATOM 865 N N . ASP A 1 103 ? -11.834 -16.272 -11.525 1.00 83.75 103 ASP A N 1
ATOM 866 C CA . ASP A 1 103 ? -11.323 -16.648 -10.204 1.00 83.75 103 ASP A CA 1
ATOM 867 C C . ASP A 1 103 ? -10.795 -18.086 -10.139 1.00 83.75 103 ASP A C 1
ATOM 869 O O . ASP A 1 103 ? -9.821 -18.338 -9.416 1.00 83.75 103 ASP A O 1
ATOM 873 N N . ASP A 1 104 ? -11.368 -18.992 -10.933 1.00 87.81 104 ASP A N 1
ATOM 874 C CA . ASP A 1 104 ? -10.932 -20.384 -11.040 1.00 87.81 104 ASP A CA 1
ATOM 875 C C . ASP A 1 104 ? -9.558 -20.496 -11.706 1.00 87.81 104 ASP A C 1
ATOM 877 O O . ASP A 1 104 ? -8.640 -21.070 -11.115 1.00 87.81 104 ASP A O 1
ATOM 881 N N . VAL A 1 105 ? -9.337 -19.817 -12.837 1.00 88.62 105 VAL A N 1
ATOM 882 C CA . VAL A 1 105 ? -8.019 -19.776 -13.502 1.00 88.62 105 VAL A CA 1
ATOM 883 C C . VAL A 1 105 ? -6.965 -19.158 -12.576 1.00 88.62 105 VAL A C 1
ATOM 885 O O . VAL A 1 105 ? -5.865 -19.693 -12.402 1.00 88.62 105 VAL A O 1
ATOM 888 N N . ARG A 1 106 ? -7.302 -18.066 -11.871 1.00 85.25 106 ARG A N 1
ATOM 889 C CA . ARG A 1 106 ? -6.403 -17.478 -10.859 1.00 85.25 106 ARG A CA 1
ATOM 890 C C . ARG A 1 106 ? -6.107 -18.447 -9.718 1.00 85.25 106 ARG A C 1
ATOM 892 O O . ARG A 1 106 ? -5.056 -18.342 -9.079 1.00 85.25 106 ARG A O 1
ATOM 899 N N . LYS A 1 107 ? -7.057 -19.301 -9.336 1.00 85.75 107 LYS A N 1
ATOM 900 C CA . LYS A 1 107 ? -6.889 -20.287 -8.261 1.00 85.75 107 LYS A CA 1
ATOM 901 C C . LYS A 1 107 ? -5.944 -21.400 -8.705 1.00 85.75 107 LYS A C 1
ATOM 903 O O . LYS A 1 107 ? -5.023 -21.695 -7.946 1.00 85.75 107 LYS A O 1
ATOM 908 N N . GLU A 1 108 ? -6.107 -21.927 -9.912 1.00 87.50 108 GLU A N 1
ATOM 909 C CA . GLU A 1 108 ? -5.225 -22.946 -10.495 1.00 87.50 108 GLU A CA 1
ATOM 910 C C . GLU A 1 108 ? -3.786 -22.446 -10.628 1.00 87.50 108 GLU A C 1
ATOM 912 O O . GLU A 1 108 ? -2.863 -23.045 -10.073 1.00 87.50 108 GLU A O 1
ATOM 917 N N . LEU A 1 109 ? -3.584 -21.269 -11.230 1.00 85.81 109 LEU A N 1
ATOM 918 C CA . LEU A 1 109 ? -2.253 -20.662 -11.337 1.00 85.81 109 LEU A CA 1
ATOM 919 C C . LEU A 1 109 ? -1.619 -20.426 -9.960 1.00 85.81 109 LEU A C 1
ATOM 921 O O . LEU A 1 109 ? -0.429 -20.661 -9.757 1.00 85.81 109 LEU A O 1
ATOM 925 N N . ARG A 1 110 ? -2.406 -20.000 -8.963 1.00 82.06 110 ARG A N 1
ATOM 926 C CA . ARG A 1 110 ? -1.906 -19.859 -7.586 1.00 82.06 110 ARG A CA 1
ATOM 927 C C . ARG A 1 110 ? -1.480 -21.191 -6.978 1.00 82.06 110 ARG A C 1
ATOM 929 O O . ARG A 1 110 ? -0.553 -21.176 -6.172 1.00 82.06 110 ARG A O 1
ATOM 936 N N . GLN A 1 111 ? -2.161 -22.291 -7.294 1.00 85.88 111 GLN A N 1
ATOM 937 C CA . GLN A 1 111 ? -1.796 -23.626 -6.819 1.00 85.88 111 GLN A CA 1
ATOM 938 C C . GLN A 1 111 ? -0.508 -24.114 -7.481 1.00 85.88 111 GLN A C 1
ATOM 940 O O . GLN A 1 111 ? 0.360 -24.603 -6.763 1.00 85.88 111 GLN A O 1
ATOM 945 N N . LEU A 1 112 ? -0.336 -23.876 -8.785 1.00 84.44 112 LEU A N 1
ATOM 946 C CA . LEU A 1 112 ? 0.876 -24.224 -9.532 1.00 84.44 112 LEU A CA 1
ATOM 947 C C . LEU A 1 112 ? 2.146 -23.638 -8.892 1.00 84.44 112 LEU A C 1
ATOM 949 O O . LEU A 1 112 ? 3.133 -24.337 -8.689 1.00 84.44 112 LEU A O 1
ATOM 953 N N . PHE A 1 113 ? 2.113 -22.356 -8.516 1.00 78.56 113 PHE A N 1
ATOM 954 C CA . PHE A 1 113 ? 3.264 -21.673 -7.905 1.00 78.56 113 PHE A CA 1
ATOM 955 C C . PHE A 1 113 ? 3.343 -21.822 -6.381 1.00 78.56 113 PHE A C 1
ATOM 957 O O . PHE A 1 113 ? 4.234 -21.259 -5.732 1.00 78.56 113 PHE A O 1
ATOM 964 N N . ARG A 1 114 ? 2.407 -22.546 -5.762 1.00 77.94 114 ARG A N 1
ATOM 965 C CA . ARG A 1 114 ? 2.438 -22.800 -4.326 1.00 77.94 114 ARG A CA 1
ATOM 966 C C . ARG A 1 114 ? 3.492 -23.876 -4.089 1.00 77.94 114 ARG A C 1
ATOM 968 O O . ARG A 1 114 ? 3.245 -25.036 -4.384 1.00 77.94 114 ARG A O 1
ATOM 975 N N . LYS A 1 115 ? 4.664 -23.500 -3.555 1.00 66.19 115 LYS A N 1
ATOM 976 C CA . LYS A 1 115 ? 5.695 -24.474 -3.151 1.00 66.19 115 LYS A CA 1
ATOM 977 C C . LYS A 1 115 ? 5.020 -25.592 -2.354 1.00 66.19 115 LYS A C 1
ATOM 979 O O . LYS A 1 115 ? 4.437 -25.317 -1.300 1.00 66.19 115 LYS A O 1
ATOM 984 N N . SER A 1 116 ? 5.069 -26.822 -2.864 1.00 61.12 116 SER A N 1
ATOM 985 C CA . SER A 1 116 ? 4.616 -27.989 -2.119 1.00 61.12 116 SER A CA 1
ATOM 986 C C . SER A 1 116 ? 5.411 -28.011 -0.819 1.00 61.12 116 SER A C 1
ATOM 988 O O . SER A 1 116 ? 6.642 -28.064 -0.852 1.00 61.12 116 SER A O 1
ATOM 990 N N . LYS A 1 117 ? 4.736 -27.934 0.332 1.00 58.06 117 LYS A N 1
ATOM 991 C CA . LYS A 1 117 ? 5.371 -28.349 1.582 1.00 58.06 117 LYS A CA 1
ATOM 992 C C . LYS A 1 117 ? 5.733 -29.819 1.377 1.00 58.06 117 LYS A C 1
ATOM 994 O O . LYS A 1 117 ? 4.840 -30.660 1.443 1.00 58.06 117 LYS A O 1
ATOM 999 N N . LYS A 1 118 ? 7.003 -30.121 1.092 1.00 52.34 118 LYS A N 1
ATOM 1000 C CA . LYS A 1 118 ? 7.533 -31.452 1.379 1.00 52.34 118 LYS A CA 1
ATOM 1001 C C . LYS A 1 118 ? 7.269 -31.668 2.869 1.00 52.34 118 LYS A C 1
ATOM 1003 O O . LYS A 1 118 ? 7.719 -30.873 3.691 1.00 52.34 118 LYS A O 1
ATOM 1008 N N . ARG A 1 119 ? 6.407 -32.634 3.180 1.00 51.06 119 ARG A N 1
ATOM 1009 C CA . ARG A 1 119 ? 6.373 -33.254 4.500 1.00 51.06 119 ARG A CA 1
ATOM 1010 C C . ARG A 1 119 ? 7.577 -34.191 4.502 1.00 51.06 119 ARG A C 1
ATOM 1012 O O . ARG A 1 119 ? 7.522 -35.214 3.829 1.00 51.06 119 ARG A O 1
ATOM 1019 N N . GLU A 1 120 ? 8.660 -33.751 5.123 1.00 42.03 120 GLU A N 1
ATOM 1020 C CA . GLU A 1 120 ? 9.628 -34.651 5.756 1.00 42.03 120 GLU A CA 1
ATOM 1021 C C . GLU A 1 120 ? 9.270 -34.710 7.239 1.00 42.03 120 GLU A C 1
ATOM 1023 O O . GLU A 1 120 ? 8.893 -33.637 7.778 1.00 42.03 120 GLU A O 1
#